Protein 8F3K (pdb70)

Radius of gyration: 16.06 Å; Cα contacts (8 Å, |Δi|>4): 154; chains: 1; bounding box: 35×44×31 Å

Organism: NCBI:txid1853278

Structure (mmCIF, N/CA/C/O backbone):
data_8F3K
#
_entry.id   8F3K
#
_cell.length_a   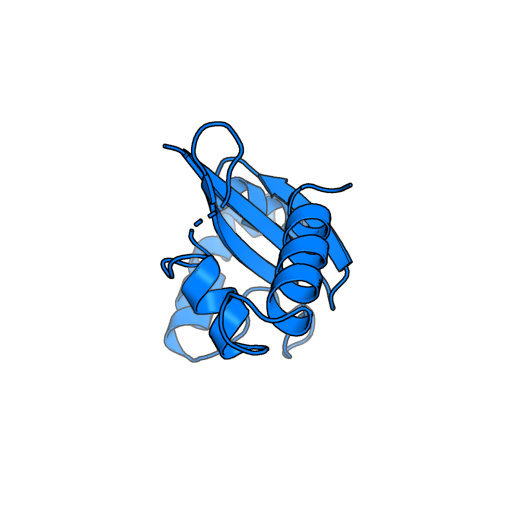42.622
_cell.length_b   46.105
_cell.length_c   69.974
_cell.angle_alpha   90.00
_cell.angle_beta   90.00
_cell.angle_gamma   90.00
#
_symmetry.space_group_name_H-M   'P 21 21 21'
#
loop_
_entity.id
_entity.type
_entity.pdbx_description
1 polymer ACRIIC5Nch
2 non-polymer 2-AMINO-2-HYDROXYMETHYL-PROPANE-1,3-DIOL
3 non-polymer 'AMMONIUM ION'
4 non-polymer GLYCEROL
5 water water
#
loop_
_atom_site.group_PDB
_atom_site.id
_atom_site.type_symbol
_atom_site.label_atom_id
_atom_site.label_alt_id
_atom_site.label_comp_id
_atom_site.label_asym_id
_atom_site.label_entity_id
_atom_site.label_seq_id
_atom_site.pdbx_PDB_ins_code
_atom_site.Cartn_x
_atom_site.Cartn_y
_atom_site.Cartn_z
_atom_site.occupancy
_atom_site.B_iso_or_equiv
_atom_site.auth_seq_id
_atom_site.auth_comp_id
_atom_site.auth_asym_id
_atom_site.auth_atom_id
_atom_site.pdbx_PDB_model_num
ATOM 1 N N . SER A 1 9 ? -11.748 25.237 -23.691 1.00 42.41 9 SER A N 1
ATOM 2 C CA . SER A 1 9 ? -11.643 24.831 -22.289 1.00 41.97 9 SER A CA 1
ATOM 3 C C . SER A 1 9 ? -12.109 23.396 -22.105 1.00 40.86 9 SER A C 1
ATOM 4 O O . SER A 1 9 ? -13.156 23.001 -22.622 1.00 44.93 9 SER A O 1
ATOM 7 N N . GLU A 1 10 ? -11.327 22.607 -21.373 1.00 38.37 10 GL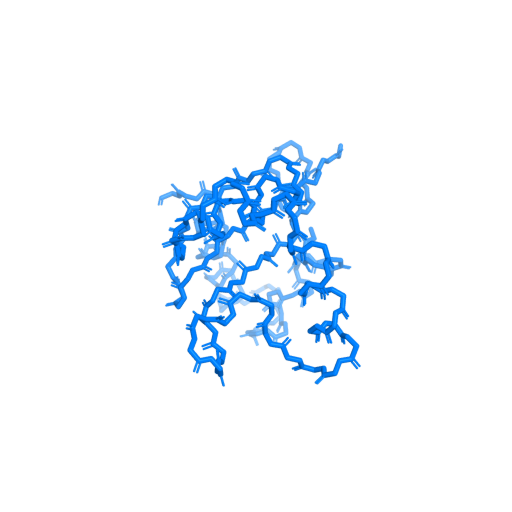U A N 1
ATOM 8 C CA . GLU A 1 10 ? -11.559 21.171 -21.311 1.00 36.79 10 GLU A CA 1
ATOM 9 C C . GLU A 1 10 ? -11.108 20.641 -19.961 1.00 35.93 10 GLU A C 1
ATOM 10 O O . GLU A 1 10 ? -10.102 21.095 -19.406 1.00 32.23 10 GLU A O 1
ATOM 16 N N . THR A 1 11 ? -11.866 19.679 -19.443 1.00 32.70 11 THR A N 1
ATOM 17 C CA . THR A 1 11 ? -11.598 19.075 -18.153 1.00 29.07 11 THR A CA 1
ATOM 18 C C . THR A 1 11 ? -10.990 17.695 -18.347 1.00 29.93 11 THR A C 1
ATOM 19 O O . THR A 1 11 ? -11.445 16.921 -19.193 1.00 31.68 11 THR A O 1
ATOM 23 N N . GLN A 1 12 ? -9.942 17.408 -17.576 1.00 27.05 12 GLN A N 1
ATOM 24 C CA . GLN A 1 12 ? -9.295 16.103 -17.540 1.00 26.43 12 GLN A CA 1
ATOM 25 C C . GLN A 1 12 ? -9.164 15.653 -16.092 1.00 22.93 12 GLN A C 1
ATOM 26 O O . GLN A 1 12 ? -9.135 16.467 -15.169 1.00 21.94 12 GLN A O 1
ATOM 32 N N . TYR A 1 13 ? -9.057 14.341 -15.909 1.00 22.75 13 TYR A N 1
ATOM 33 C CA . TYR A 1 13 ? -9.047 13.709 -14.594 1.00 20.47 13 TYR A CA 1
ATOM 34 C C . TYR A 1 13 ? -7.731 12.969 -14.424 1.00 19.72 13 TYR A C 1
ATOM 35 O O . TYR A 1 13 ? -7.446 11.995 -15.134 1.00 18.82 13 TYR A O 1
ATOM 44 N N . PHE A 1 14 ? -6.933 13.448 -13.487 1.00 18.63 14 PHE A N 1
ATOM 45 C CA . PHE A 1 14 ? -5.573 12.986 -13.271 1.00 20.13 14 PHE A CA 1
ATOM 46 C C . PHE A 1 14 ? -5.575 11.960 -12.148 1.00 19.02 14 PHE A C 1
ATOM 47 O O . PHE A 1 14 ? -6.013 12.257 -11.034 1.00 20.71 14 PHE A O 1
ATOM 55 N N . VAL A 1 15 ? -5.085 10.759 -12.432 1.00 18.77 15 VAL A N 1
ATOM 56 C CA . VAL A 1 15 ? -5.054 9.683 -11.451 1.00 17.47 15 VAL A CA 1
ATOM 57 C C . VAL A 1 15 ? -3.631 9.529 -10.947 1.00 20.33 15 VAL A C 1
ATOM 58 O O . VAL A 1 15 ? -2.694 9.354 -11.740 1.00 20.37 15 VAL A O 1
ATOM 62 N N . SER A 1 16 ? -3.472 9.539 -9.629 1.00 19.17 16 SER A N 1
ATOM 63 C CA . SER A 1 16 ? -2.187 9.322 -8.988 1.00 19.89 16 SER A CA 1
ATOM 64 C C . SER A 1 16 ? -2.352 8.281 -7.893 1.00 19.92 16 SER A C 1
ATOM 65 O O . SER A 1 16 ? -3.445 8.099 -7.362 1.00 18.93 16 SER A O 1
ATOM 68 N N . HIS A 1 17 ? -1.253 7.607 -7.542 1.00 22.89 17 HIS A N 1
ATOM 69 C CA . HIS A 1 17 ? -1.265 6.644 -6.443 1.00 23.79 17 HIS A CA 1
ATOM 70 C C . HIS A 1 17 ? -0.032 6.838 -5.582 1.00 25.30 17 HIS A C 1
ATOM 71 O O . HIS A 1 17 ? 1.093 6.621 -6.050 1.00 24.54 17 HIS A O 1
ATOM 78 N N . ASP A 1 18 ? -0.250 7.225 -4.322 1.00 26.23 18 ASP A N 1
ATOM 79 C CA . ASP A 1 18 ? 0.841 7.448 -3.368 1.00 28.52 18 ASP A CA 1
ATOM 80 C C . ASP A 1 18 ? 1.906 8.373 -3.954 1.00 27.10 18 ASP A C 1
ATOM 81 O O . ASP A 1 18 ? 3.107 8.149 -3.808 1.00 30.16 18 ASP A O 1
ATOM 86 N N . GLY A 1 19 ? 1.462 9.417 -4.644 1.00 26.69 19 GLY A N 1
ATOM 87 C CA . GLY A 1 19 ? 2.370 10.387 -5.213 1.00 30.09 19 GLY A CA 1
ATOM 88 C C . GLY A 1 19 ? 2.855 10.083 -6.617 1.00 29.25 19 GLY A C 1
ATOM 89 O O . GLY A 1 19 ? 3.457 10.961 -7.254 1.00 25.27 19 GLY A O 1
ATOM 90 N N . ASN A 1 20 ? 2.611 8.877 -7.121 1.00 25.32 20 ASN A N 1
ATOM 91 C CA . ASN A 1 20 ? 3.067 8.486 -8.442 1.00 25.47 20 ASN A CA 1
ATOM 92 C C . ASN A 1 20 ? 1.987 8.742 -9.483 1.00 24.63 20 ASN A C 1
ATOM 93 O O . ASN A 1 20 ? 0.809 8.439 -9.270 1.00 21.78 20 ASN A O 1
ATOM 98 N N . ARG A 1 21 ? 2.409 9.289 -10.616 1.00 24.22 21 ARG A N 1
ATOM 99 C CA . ARG A 1 21 ? 1.494 9.615 -11.703 1.00 24.28 21 ARG A CA 1
ATOM 100 C C . ARG A 1 21 ? 1.048 8.354 -12.446 1.00 21.96 21 ARG A C 1
ATOM 101 O O . ARG A 1 21 ? 1.856 7.475 -12.756 1.00 24.45 21 ARG A O 1
ATOM 109 N N . HIS A 1 22 ? -0.249 8.255 -12.734 1.00 19.49 22 HIS A N 1
ATOM 110 C CA . HIS A 1 22 ? -0.752 7.149 -13.542 1.00 23.35 22 HIS A CA 1
ATOM 111 C C . HIS A 1 22 ? -1.183 7.626 -14.926 1.00 22.86 22 HIS A C 1
ATOM 112 O O . HIS A 1 22 ? -0.533 7.270 -15.907 1.00 21.13 22 HIS A O 1
ATOM 119 N N . ASP A 1 23 ? -2.233 8.435 -15.051 1.00 22.57 23 ASP A N 1
ATOM 120 C CA . ASP A 1 23 ? -2.658 8.848 -16.387 1.00 20.21 23 ASP A CA 1
ATOM 121 C C . ASP A 1 23 ? -3.565 10.070 -16.301 1.00 20.85 23 ASP A C 1
ATOM 122 O O . ASP A 1 23 ? -4.058 10.437 -15.231 1.00 18.34 23 ASP A O 1
ATOM 127 N N . LEU A 1 24 ? -3.775 10.694 -17.459 1.00 20.88 24 LEU A N 1
ATOM 128 C CA . LEU A 1 24 ? -4.815 11.695 -17.654 1.00 22.27 24 LEU A CA 1
ATOM 129 C C . LEU A 1 24 ? -5.941 11.063 -18.450 1.00 21.93 24 LEU A C 1
ATOM 130 O O . LEU A 1 24 ? -5.701 10.476 -19.510 1.00 26.29 24 LEU A O 1
ATOM 135 N N . PHE A 1 25 ? -7.158 11.160 -17.932 1.00 21.84 25 PHE A N 1
ATOM 136 C CA . PHE A 1 25 ? -8.326 10.576 -18.570 1.00 21.57 25 PHE A CA 1
ATOM 137 C C . PHE A 1 25 ? -9.310 11.669 -18.935 1.00 25.40 25 PHE A C 1
ATOM 138 O O . PHE A 1 25 ? -9.352 12.731 -18.301 1.00 25.38 25 PHE A O 1
ATOM 146 N N . ASP A 1 26 ? -10.116 11.390 -19.956 1.00 24.10 26 ASP A N 1
ATOM 147 C CA . ASP A 1 26 ? -11.019 12.408 -20.456 1.00 26.73 26 ASP A CA 1
ATOM 148 C C . ASP A 1 26 ? -12.253 12.574 -19.583 1.00 27.95 26 ASP A C 1
ATOM 149 O O . ASP A 1 26 ? -12.845 13.659 -19.585 1.00 26.23 26 ASP A O 1
ATOM 154 N N . THR A 1 27 ? -12.650 11.543 -18.833 1.00 24.04 27 THR A N 1
ATOM 155 C CA . THR A 1 27 ? -13.854 11.613 -18.017 1.00 27.93 27 THR A CA 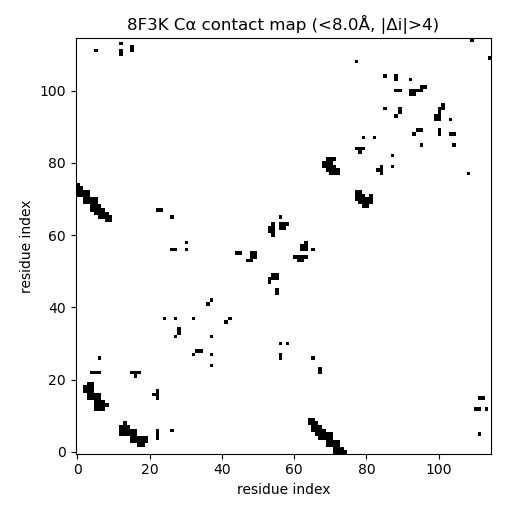1
ATOM 156 C C . THR A 1 27 ? -13.596 10.992 -16.650 1.00 26.62 27 THR A C 1
ATOM 157 O O . THR A 1 27 ? -12.684 10.182 -16.478 1.00 23.29 27 THR A O 1
ATOM 161 N N . LEU A 1 28 ? -14.449 11.348 -15.685 1.00 25.43 28 LEU A N 1
ATOM 162 C CA . LEU A 1 28 ? -14.331 10.780 -14.344 1.00 25.88 28 LEU A CA 1
ATOM 163 C C . LEU A 1 28 ? -14.552 9.272 -14.360 1.00 25.50 28 LEU A C 1
ATOM 164 O O . LEU A 1 28 ? -13.819 8.520 -13.701 1.00 20.66 28 LEU A O 1
ATOM 169 N N . GLU A 1 29 ? -15.549 8.805 -15.120 1.00 24.25 29 GLU A N 1
ATOM 170 C CA . GLU A 1 29 ? -15.853 7.378 -15.137 1.00 26.09 29 GLU A CA 1
ATOM 171 C C . GLU A 1 29 ? -14.657 6.580 -15.621 1.00 23.58 29 GLU A C 1
ATOM 172 O O . GLU A 1 29 ? -14.338 5.531 -15.052 1.00 23.72 29 GLU A O 1
ATOM 178 N N . GLN A 1 30 ? -13.949 7.088 -16.635 1.00 22.44 30 GLN A N 1
ATOM 179 C CA . GLN A 1 30 ? -12.742 6.418 -17.103 1.00 23.79 30 GLN A CA 1
ATOM 180 C C . GLN A 1 30 ? -11.680 6.344 -16.005 1.00 21.94 30 GLN A C 1
ATOM 181 O O . GLN A 1 30 ? -11.082 5.286 -15.770 1.00 20.48 30 GLN A O 1
ATOM 187 N N . ALA A 1 31 ? -11.452 7.452 -15.302 1.00 19.53 31 ALA A N 1
ATOM 188 C CA . ALA A 1 31 ? -10.475 7.448 -14.211 1.00 21.70 31 ALA A CA 1
ATOM 189 C C . ALA A 1 31 ? -10.879 6.474 -13.098 1.00 19.94 31 ALA A C 1
ATOM 190 O O . ALA A 1 31 ? -10.050 5.696 -12.607 1.00 16.70 31 ALA A O 1
ATOM 192 N N . GLU A 1 32 ? -12.148 6.527 -12.672 1.00 19.86 32 GLU A N 1
ATOM 193 C CA . GLU A 1 32 ? -12.660 5.582 -11.683 1.00 21.96 32 GLU A CA 1
ATOM 194 C C . GLU A 1 32 ? -12.516 4.136 -12.151 1.00 22.10 32 GLU A C 1
ATOM 195 O O . GLU A 1 32 ? -12.087 3.269 -11.383 1.00 20.86 32 GLU A O 1
ATOM 201 N N . HIS A 1 33 ? -12.869 3.858 -13.407 1.00 20.69 33 HIS A N 1
ATOM 202 C CA . HIS A 1 33 ? -12.776 2.497 -13.919 1.00 21.53 33 HIS A CA 1
ATOM 203 C C . HIS A 1 33 ? -11.344 1.984 -13.865 1.00 22.71 33 HIS A C 1
ATOM 204 O O . HIS A 1 33 ? -11.095 0.826 -13.495 1.00 22.08 33 HIS A O 1
ATOM 211 N N . TYR A 1 34 ? -10.389 2.842 -14.201 1.00 20.21 34 TYR A N 1
ATOM 212 C CA . TYR A 1 34 ? -8.988 2.443 -14.196 1.00 22.73 34 TYR A CA 1
ATOM 213 C C . TYR A 1 34 ? -8.531 2.052 -12.792 1.00 21.46 34 TYR A C 1
ATOM 214 O O . TYR A 1 34 ? -7.888 1.012 -12.608 1.00 21.29 34 TYR A O 1
ATOM 223 N N . ILE A 1 35 ? -8.866 2.869 -11.783 1.00 20.69 35 ILE A N 1
ATOM 224 C CA . ILE A 1 35 ? -8.491 2.545 -10.404 1.00 19.95 35 ILE A CA 1
ATOM 225 C C . ILE A 1 35 ? -9.124 1.225 -9.975 1.00 20.78 35 ILE A C 1
ATOM 226 O O . ILE A 1 35 ? -8.471 0.372 -9.368 1.00 21.26 35 ILE A O 1
ATOM 231 N N . LEU A 1 36 ? -10.414 1.048 -10.262 1.00 18.66 36 LEU A N 1
ATOM 232 C CA . LEU A 1 36 ? -11.094 -0.165 -9.825 1.00 23.33 36 LEU A CA 1
ATOM 233 C C . LEU A 1 36 ? -10.475 -1.400 -10.462 1.00 25.17 36 LEU A C 1
ATOM 234 O O . LEU A 1 36 ? -10.298 -2.430 -9.801 1.00 23.30 36 LEU A O 1
ATOM 239 N N . LYS A 1 37 ? -10.130 -1.316 -11.749 1.00 23.08 37 LYS A N 1
ATOM 240 C CA . LYS A 1 37 ? -9.478 -2.448 -12.394 1.00 26.18 37 LYS A CA 1
ATOM 241 C C . LYS A 1 37 ? -8.113 -2.701 -11.770 1.00 26.11 37 LYS A C 1
ATOM 242 O O . LYS A 1 37 ? -7.741 -3.858 -11.538 1.00 24.01 37 LYS A O 1
ATOM 248 N N . LYS A 1 38 ? -7.371 -1.622 -11.478 1.00 21.98 38 LYS A N 1
ATOM 249 C CA . LYS A 1 38 ? -6.084 -1.729 -10.797 1.00 22.38 38 LYS A CA 1
ATOM 250 C C . LYS A 1 38 ? -6.232 -2.420 -9.449 1.00 25.38 38 LYS A C 1
ATOM 251 O O . LYS A 1 38 ? -5.367 -3.207 -9.042 1.00 25.63 38 LYS A O 1
ATOM 257 N N . ASN A 1 39 ? -7.330 -2.157 -8.753 1.00 24.05 39 ASN A N 1
ATOM 258 C CA . ASN A 1 39 ? -7.577 -2.797 -7.472 1.00 26.19 39 ASN A CA 1
ATOM 259 C C . ASN A 1 39 ? -8.179 -4.190 -7.599 1.00 27.99 39 ASN A C 1
ATOM 260 O O . ASN A 1 39 ? -8.485 -4.817 -6.577 1.00 33.17 39 ASN A O 1
ATOM 265 N N . GLY A 1 40 ? -8.340 -4.706 -8.808 1.00 27.68 40 GLY A N 1
ATOM 266 C CA . GLY A 1 40 ? -8.769 -6.076 -8.975 1.00 29.32 40 GLY A CA 1
ATOM 267 C C . GLY A 1 40 ? -10.264 -6.293 -9.055 1.00 30.99 40 GLY A C 1
ATOM 268 O O . GLY A 1 40 ? -10.702 -7.447 -9.058 1.00 29.63 40 GLY A O 1
ATOM 269 N N . TRP A 1 41 ? -11.063 -5.232 -9.113 1.00 28.90 41 TRP A N 1
ATOM 270 C CA . TRP A 1 41 ? -12.486 -5.404 -9.368 1.00 33.34 41 TRP A CA 1
ATOM 271 C C . TRP A 1 41 ? -12.700 -6.153 -10.680 1.00 35.41 41 TRP A C 1
ATOM 272 O O . TRP A 1 41 ? -12.030 -5.890 -11.683 1.00 28.83 41 TRP A O 1
ATOM 283 N N . THR A 1 42 ? -13.644 -7.088 -10.674 1.00 36.56 42 THR A N 1
ATOM 284 C CA . THR A 1 42 ? -14.107 -7.637 -11.939 1.00 39.24 42 THR A CA 1
ATOM 285 C C . THR A 1 42 ? -15.005 -6.626 -12.646 1.00 39.28 42 THR A C 1
ATOM 286 O O . THR A 1 42 ? -15.553 -5.707 -12.031 1.00 34.71 42 THR A O 1
ATOM 290 N N . ASP A 1 43 ? -15.158 -6.806 -13.961 1.00 40.86 43 ASP A N 1
ATOM 291 C CA . ASP A 1 43 ? -16.086 -5.951 -14.696 1.00 42.33 43 ASP A CA 1
ATOM 292 C C . ASP A 1 43 ? -17.513 -6.145 -14.182 1.00 42.82 43 ASP A C 1
ATOM 293 O O . ASP A 1 43 ? -18.286 -5.182 -14.079 1.00 41.67 43 ASP A O 1
ATOM 298 N N . GLY A 1 44 ? -17.863 -7.377 -13.811 1.00 40.20 44 GLY A N 1
ATOM 299 C CA . GLY A 1 44 ? -19.152 -7.607 -13.181 1.00 42.01 44 GLY A CA 1
ATOM 300 C C . GLY A 1 44 ? -19.323 -6.822 -11.889 1.00 45.12 44 GLY A C 1
ATOM 301 O O . GLY A 1 44 ? -20.330 -6.137 -11.697 1.00 44.52 44 GLY A O 1
ATOM 302 N N . GLU A 1 45 ? -18.334 -6.914 -10.986 1.00 43.73 45 GLU A N 1
ATOM 303 C CA . GLU A 1 45 ? -18.415 -6.210 -9.704 1.00 43.23 45 GLU A CA 1
ATOM 304 C C . GLU A 1 45 ? -18.625 -4.721 -9.902 1.00 39.52 45 GLU A C 1
ATOM 305 O O . GLU A 1 45 ? -19.418 -4.098 -9.190 1.00 39.95 45 GLU A O 1
ATOM 311 N N . ILE A 1 46 ? -17.899 -4.130 -10.851 1.00 40.67 46 ILE A N 1
ATOM 312 C CA . ILE A 1 46 ? -18.020 -2.696 -11.089 1.00 37.54 46 ILE A CA 1
ATOM 313 C C . ILE A 1 46 ? -19.457 -2.339 -11.441 1.00 41.34 46 ILE A C 1
ATOM 314 O O . ILE A 1 46 ? -20.074 -1.468 -10.816 1.00 41.28 46 ILE A O 1
ATOM 319 N N . ALA A 1 47 ? -20.020 -3.022 -12.436 1.00 41.84 47 ALA A N 1
ATOM 320 C CA . ALA A 1 47 ? -21.342 -2.638 -12.912 1.00 42.53 47 ALA A CA 1
ATOM 321 C C . ALA A 1 47 ? -22.413 -2.868 -11.852 1.00 43.22 47 ALA A C 1
ATOM 322 O O . ALA A 1 47 ? -23.394 -2.122 -11.805 1.00 45.32 47 ALA A O 1
ATOM 324 N N . GLU A 1 48 ? -22.239 -3.871 -10.987 1.00 44.96 48 GLU A N 1
ATOM 325 C CA . GLU A 1 48 ? -23.256 -4.206 -9.995 1.00 49.18 48 GLU A CA 1
ATOM 326 C C . GLU A 1 48 ? -23.086 -3.478 -8.667 1.00 50.04 48 GLU A C 1
ATOM 327 O O . GLU A 1 48 ? -24.066 -3.328 -7.930 1.00 55.17 48 GLU A O 1
ATOM 333 N N . LYS A 1 49 ? -21.885 -3.028 -8.331 1.00 42.44 49 LYS A N 1
ATOM 334 C CA . LYS A 1 49 ? -21.612 -2.583 -6.976 1.00 40.32 49 LYS A CA 1
ATOM 335 C C . LYS A 1 49 ? -20.948 -1.216 -6.876 1.00 35.48 49 LYS A C 1
ATOM 336 O O . LYS A 1 49 ? -20.990 -0.623 -5.794 1.00 34.05 49 LYS A O 1
ATOM 342 N N . TRP A 1 50 ? -20.355 -0.685 -7.949 1.00 33.09 50 TRP A N 1
ATOM 343 C CA . TRP A 1 50 ? -19.515 0.506 -7.801 1.00 33.54 50 TRP A CA 1
ATOM 344 C C . TRP A 1 50 ? -20.344 1.732 -7.433 1.00 31.54 50 TRP A C 1
ATOM 345 O O . TRP A 1 50 ? -19.964 2.505 -6.545 1.00 30.52 50 TRP A O 1
ATOM 356 N N . ALA A 1 51 ? -21.467 1.940 -8.119 1.00 28.85 51 ALA A N 1
ATOM 357 C CA . ALA A 1 51 ? -22.279 3.111 -7.826 1.00 32.37 51 ALA A CA 1
ATOM 358 C C . ALA A 1 51 ? -22.686 3.134 -6.355 1.00 32.20 51 ALA A C 1
ATOM 359 O O . ALA A 1 51 ? -22.635 4.184 -5.709 1.00 29.98 51 ALA A O 1
ATOM 361 N N . PHE A 1 52 ? -23.065 1.972 -5.809 1.00 30.47 52 PHE A N 1
ATOM 362 C CA . PHE A 1 52 ? -23.457 1.881 -4.406 1.00 29.73 52 PHE A CA 1
ATOM 363 C C . 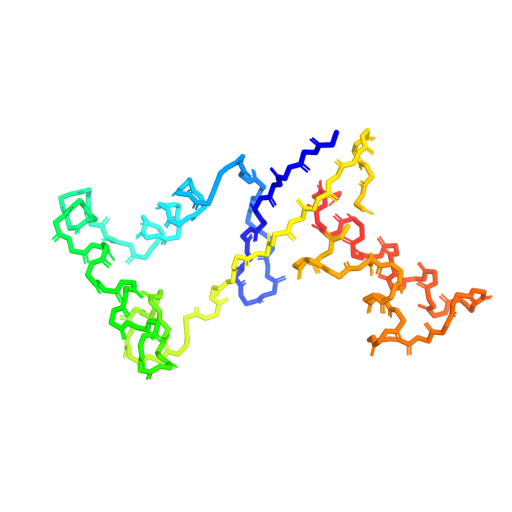PHE A 1 52 ? -22.271 2.160 -3.488 1.00 31.33 52 PHE A C 1
ATOM 364 O O . PHE A 1 52 ? -22.359 2.997 -2.583 1.00 33.42 52 PHE A O 1
ATOM 372 N N . VAL A 1 53 ? -21.140 1.488 -3.728 1.00 30.25 53 VAL A N 1
ATOM 373 C CA . VAL A 1 53 ? -19.956 1.692 -2.896 1.00 30.38 53 VAL A CA 1
ATOM 374 C C . VAL A 1 53 ? -19.510 3.153 -2.920 1.00 31.36 53 VAL A C 1
ATOM 375 O O . VAL A 1 53 ? -19.131 3.719 -1.884 1.00 30.18 53 VAL A O 1
ATOM 379 N N . LYS A 1 54 ? -19.544 3.790 -4.094 1.00 28.55 54 LYS A N 1
ATOM 380 C CA . LYS A 1 54 ? -19.099 5.180 -4.178 1.00 29.58 54 LYS A CA 1
ATOM 381 C C . LYS A 1 54 ? -20.004 6.107 -3.371 1.00 30.41 54 LYS A C 1
ATOM 382 O O . LYS A 1 54 ? -19.522 7.002 -2.672 1.00 31.16 54 LYS A O 1
ATOM 388 N N . LYS A 1 55 ? -21.318 5.915 -3.458 1.00 28.61 55 LYS A N 1
ATOM 389 C CA . LYS A 1 55 ? -22.231 6.791 -2.735 1.00 31.49 55 LYS A CA 1
ATOM 390 C C . LYS A 1 55 ? -22.167 6.540 -1.228 1.00 34.86 55 LYS A C 1
ATOM 391 O O . LYS A 1 55 ? -22.217 7.488 -0.435 1.00 35.93 55 LYS A O 1
ATOM 397 N N . GLU A 1 56 ? -22.079 5.276 -0.804 1.00 34.73 56 GLU A N 1
ATOM 398 C CA . GLU A 1 56 ? -21.991 5.011 0.627 1.00 32.27 56 GLU A CA 1
ATOM 399 C C . GLU A 1 56 ? -20.685 5.548 1.192 1.00 34.55 56 GLU A C 1
ATOM 400 O O . GLU A 1 56 ? -20.669 6.136 2.278 1.00 35.04 56 GLU A O 1
ATOM 406 N N . ALA A 1 57 ? -19.584 5.379 0.457 1.00 33.01 57 ALA A N 1
ATOM 407 C CA . ALA A 1 57 ? -18.318 5.966 0.883 1.00 35.55 57 ALA A CA 1
ATOM 408 C C . ALA A 1 57 ? -18.411 7.490 0.957 1.00 38.83 57 ALA A C 1
ATOM 409 O O . ALA A 1 57 ? -17.890 8.111 1.890 1.00 36.35 57 ALA A O 1
ATOM 411 N N . ARG A 1 58 ? -19.040 8.112 -0.039 1.00 43.31 58 ARG A N 1
ATOM 412 C CA . ARG A 1 58 ? -19.277 9.550 0.005 1.00 41.75 58 ARG A CA 1
ATOM 413 C C . ARG A 1 58 ? -20.008 9.931 1.280 1.00 43.80 58 ARG A C 1
ATOM 414 O O . ARG A 1 58 ? -19.589 10.826 2.023 1.00 48.41 58 ARG A O 1
ATOM 422 N N . LYS A 1 59 ? -21.087 9.219 1.565 1.00 40.02 59 LYS A N 1
ATOM 423 C CA . LYS A 1 59 ? -21.993 9.601 2.625 1.00 36.94 59 LYS A CA 1
ATOM 424 C C . LYS A 1 59 ? -21.331 9.533 4.002 1.00 36.98 59 LYS A C 1
ATOM 425 O O . LYS A 1 59 ? -21.698 10.302 4.898 1.00 37.67 59 LYS A O 1
ATOM 431 N N . TYR A 1 60 ? -20.328 8.653 4.188 1.00 36.05 60 TYR A N 1
ATOM 432 C CA . TYR A 1 60 ? -19.814 8.385 5.536 1.00 37.02 60 TYR A CA 1
ATOM 433 C C . TYR A 1 60 ? -18.306 8.607 5.666 1.00 34.65 60 TYR A C 1
ATOM 434 O O . TYR A 1 60 ? -17.658 7.961 6.496 1.00 35.24 60 TYR A O 1
ATOM 443 N N . GLY A 1 61 ? -17.728 9.486 4.849 1.00 34.35 61 GLY A N 1
ATOM 444 C CA . GLY A 1 61 ? -16.321 9.831 4.956 1.00 36.42 61 GLY A CA 1
ATOM 445 C C . GLY A 1 61 ? -15.313 8.775 4.531 1.00 36.50 61 GLY A C 1
ATOM 446 O O . GLY A 1 61 ? -14.115 8.957 4.773 1.00 35.73 61 GLY A O 1
ATOM 447 N N . GLY A 1 62 ? -15.741 7.673 3.902 1.00 36.09 62 GLY A N 1
ATOM 448 C CA . GLY A 1 62 ? -14.820 6.602 3.578 1.00 31.40 62 GLY A CA 1
ATOM 449 C C . GLY A 1 62 ? -14.133 6.773 2.230 1.00 35.66 62 GLY A C 1
ATOM 450 O O . GLY A 1 62 ? -14.448 7.654 1.425 1.00 34.97 62 GLY A O 1
ATOM 451 N N . ASP A 1 63 ? -13.158 5.895 1.985 1.00 35.02 63 ASP A N 1
ATOM 452 C CA . ASP A 1 63 ? -12.424 5.904 0.728 1.00 35.50 63 ASP A CA 1
ATOM 453 C C . ASP A 1 63 ? -13.059 4.887 -0.209 1.00 33.82 63 ASP A C 1
ATOM 454 O O . ASP A 1 63 ? -12.883 3.674 -0.001 1.00 32.53 63 ASP A O 1
ATOM 459 N N . PRO A 1 64 ? -13.774 5.316 -1.251 1.00 31.35 64 PRO A N 1
ATOM 460 C CA . PRO A 1 64 ? -14.405 4.345 -2.158 1.00 29.50 64 PRO A CA 1
ATOM 461 C C . PRO A 1 64 ? -13.411 3.421 -2.830 1.00 32.07 64 PRO A C 1
ATOM 462 O O . PRO A 1 64 ? -13.799 2.326 -3.254 1.00 32.05 64 PRO A O 1
ATOM 466 N N . PHE A 1 65 ? -12.145 3.821 -2.936 1.00 29.37 65 PHE A N 1
ATOM 467 C CA . PHE A 1 65 ? -11.120 3.003 -3.563 1.00 32.55 65 PHE A CA 1
ATOM 468 C C . PHE A 1 65 ? -10.382 2.119 -2.577 1.00 37.13 65 PHE A C 1
ATOM 469 O O . PHE A 1 65 ? -9.441 1.426 -2.975 1.00 37.84 65 PHE A O 1
ATOM 477 N N . SER A 1 66 ? -10.773 2.148 -1.305 1.00 38.33 66 SER A N 1
ATOM 478 C CA . SER A 1 66 ? -10.145 1.316 -0.288 1.00 42.91 66 SER A CA 1
ATOM 479 C C . SER A 1 66 ? -10.211 -0.149 -0.666 1.00 47.87 66 SER A C 1
ATOM 480 O O . SER A 1 66 ? -11.297 -0.701 -0.860 1.00 45.17 66 SER A O 1
ATOM 483 N N . SER A 1 67 ? -9.048 -0.781 -0.735 1.00 53.72 67 SER A N 1
ATOM 484 C CA . SER A 1 67 ? -8.976 -2.205 -0.997 1.00 54.51 67 SER A CA 1
ATOM 485 C C . SER A 1 67 ? -8.923 -3.027 0.294 1.00 57.92 67 SER A C 1
ATOM 486 O O . SER A 1 67 ? -9.122 -4.248 0.245 1.00 57.89 67 SER A O 1
ATOM 489 N N . ASN A 1 68 ? -8.707 -2.387 1.459 1.00 54.02 68 ASN A N 1
ATOM 490 C CA . ASN A 1 68 ? -8.644 -3.146 2.704 1.00 55.43 68 ASN A CA 1
ATOM 491 C C . ASN A 1 68 ? -9.332 -2.465 3.894 1.00 55.04 68 ASN A C 1
ATOM 492 O O . ASN A 1 68 ? -9.108 -2.881 5.042 1.00 49.81 68 ASN A O 1
ATOM 497 N N . GLY A 1 69 ? -10.174 -1.454 3.666 1.00 57.09 69 GLY A N 1
ATOM 498 C CA . GLY A 1 69 ? -10.824 -0.762 4.767 1.00 51.42 69 GLY A CA 1
ATOM 499 C C . GLY A 1 69 ? -10.046 0.410 5.319 1.00 54.65 69 GLY A C 1
ATOM 500 O O . GLY A 1 69 ? -10.177 0.729 6.510 1.00 54.75 69 GLY A O 1
ATOM 501 N N . ARG A 1 70 ? -9.247 1.069 4.481 1.00 58.30 70 ARG A N 1
ATOM 502 C CA . ARG A 1 70 ? -8.363 2.160 4.868 1.00 63.14 70 ARG A CA 1
ATOM 503 C C . ARG A 1 70 ? -8.035 2.937 3.594 1.00 59.21 70 ARG A C 1
ATOM 504 O O . ARG A 1 70 ? -8.240 2.435 2.485 1.00 57.68 70 ARG A O 1
ATOM 512 N N . HIS A 1 71 ? -7.554 4.176 3.750 1.00 60.36 71 HIS A N 1
ATOM 513 C CA . HIS A 1 71 ? -7.283 5.006 2.577 1.00 57.53 71 HIS A CA 1
ATOM 514 C C . HIS A 1 71 ? -6.345 4.303 1.598 1.00 54.75 71 HIS A C 1
ATOM 515 O O . HIS A 1 71 ? -5.266 3.832 1.967 1.00 56.87 71 HIS A O 1
ATOM 522 N N . SER A 1 72 ? -6.768 4.261 0.334 1.00 46.50 72 SER A N 1
ATOM 523 C CA . SER A 1 72 ? -6.123 3.516 -0.741 1.00 43.31 72 SER A CA 1
ATOM 524 C C . SER A 1 72 ? -4.901 4.201 -1.333 1.00 36.38 72 SER A C 1
ATOM 525 O O . SER A 1 72 ? -4.233 3.588 -2.174 1.00 34.08 72 SER A O 1
ATOM 528 N N . LEU A 1 73 ? -4.621 5.452 -0.969 1.00 37.80 73 LEU A N 1
ATOM 529 C CA . LEU A 1 73 ? -3.564 6.270 -1.556 1.00 34.70 73 LEU A CA 1
ATOM 530 C C . LEU A 1 73 ? -3.861 6.619 -3.009 1.00 29.15 73 LEU A C 1
ATOM 531 O O . LEU A 1 73 ? -3.016 7.248 -3.669 1.00 26.22 73 LEU A O 1
ATOM 536 N N . TRP A 1 74 ? -5.030 6.245 -3.530 1.00 27.91 74 TRP A N 1
ATOM 537 C CA . TRP A 1 74 ? -5.467 6.692 -4.854 1.00 27.50 74 TRP A CA 1
ATOM 538 C C . TRP A 1 74 ? -6.133 8.059 -4.774 1.00 25.39 74 TRP A C 1
ATOM 539 O O . TRP A 1 74 ? -6.912 8.331 -3.858 1.00 24.76 74 TRP A O 1
ATOM 550 N N . PHE A 1 75 ? -5.843 8.919 -5.744 1.00 23.04 75 PHE A N 1
ATOM 551 C CA . PHE A 1 75 ? -6.584 10.169 -5.853 1.00 26.01 75 PHE A CA 1
ATOM 552 C C . PHE A 1 75 ? -6.920 10.434 -7.308 1.00 21.15 75 PHE A C 1
ATOM 553 O O . PHE A 1 75 ? -6.170 10.069 -8.206 1.00 20.01 75 PHE A O 1
ATOM 561 N N . ILE A 1 76 ? -8.068 11.064 -7.529 1.00 21.30 76 ILE A N 1
ATOM 562 C CA . ILE A 1 76 ? -8.418 11.635 -8.822 1.00 20.89 76 ILE A CA 1
ATOM 563 C C . ILE A 1 76 ? -8.432 13.150 -8.657 1.00 23.73 76 ILE A C 1
ATOM 564 O O . ILE A 1 76 ? -9.176 13.681 -7.823 1.00 22.54 76 ILE A O 1
ATOM 569 N N . THR A 1 77 ? -7.610 13.844 -9.439 1.00 23.30 77 THR A N 1
ATOM 570 C CA . THR A 1 77 ? -7.588 15.299 -9.465 1.00 22.15 77 THR A CA 1
ATOM 571 C C . THR A 1 77 ? -8.219 15.809 -10.754 1.00 20.39 77 THR A C 1
ATOM 572 O O . THR A 1 77 ? -7.947 15.289 -11.832 1.00 22.93 77 THR A O 1
ATOM 576 N N . GLU A 1 78 ? -9.055 16.825 -10.644 1.00 19.81 78 GLU A N 1
ATOM 577 C CA . GLU A 1 78 ? -9.731 17.400 -11.794 1.00 21.10 78 GLU A CA 1
ATOM 578 C C . GLU A 1 78 ? -8.957 18.633 -12.251 1.00 23.08 78 GLU A C 1
ATOM 579 O O . GLU A 1 78 ? -8.828 19.608 -11.497 1.00 23.06 78 GLU A O 1
ATOM 585 N N . LEU A 1 79 ? -8.425 18.575 -13.470 1.00 21.54 79 LEU A N 1
ATOM 586 C CA . LEU A 1 79 ? -7.670 19.661 -14.081 1.00 22.09 79 LEU A CA 1
ATOM 587 C C . LEU A 1 79 ? -8.509 20.282 -15.186 1.00 25.14 79 LEU A C 1
ATOM 588 O O . LEU A 1 79 ? -9.053 19.561 -16.025 1.00 27.60 79 LEU A O 1
ATOM 593 N N . LYS A 1 80 ? -8.625 21.607 -15.185 1.00 24.81 80 LYS A N 1
ATOM 594 C CA . LYS A 1 80 ? -9.177 22.334 -16.325 1.00 26.60 80 LYS A CA 1
ATOM 595 C C . LYS A 1 80 ? -8.027 22.908 -17.137 1.00 26.22 80 LYS A C 1
ATOM 596 O O . LYS A 1 80 ? -7.112 23.520 -16.577 1.00 26.64 80 LYS A O 1
ATOM 602 N N . LEU A 1 81 ? -8.078 22.732 -18.452 1.00 26.66 81 LEU A N 1
ATOM 603 C CA . LEU A 1 81 ? -7.011 23.201 -19.325 1.00 30.18 81 LEU A CA 1
ATOM 604 C C . LEU A 1 81 ? -7.569 24.027 -20.478 1.00 29.06 81 LEU A C 1
ATOM 605 O O . LEU A 1 81 ? -8.723 23.859 -20.885 1.00 30.97 81 LEU A O 1
ATOM 610 N N . SER A 1 82 ? -6.748 24.959 -20.968 1.00 29.94 82 SER A N 1
ATOM 611 C CA . SER A 1 82 ? -6.981 25.646 -22.236 1.00 30.04 82 SER A CA 1
ATOM 612 C C . SER A 1 82 ? -5.692 25.617 -23.034 1.00 26.03 82 SER A C 1
ATOM 613 O O . SER A 1 82 ? -4.659 26.097 -22.553 1.00 25.53 82 SER A O 1
ATOM 616 N N . ASP A 1 83 ? -5.754 25.080 -24.253 1.00 26.99 83 ASP A N 1
ATOM 617 C CA . ASP A 1 83 ? -4.570 24.983 -25.109 1.00 28.51 83 ASP A CA 1
ATOM 618 C C . ASP A 1 83 ? -3.443 24.254 -24.390 1.00 25.97 83 ASP A C 1
ATOM 619 O O . ASP A 1 83 ? -2.270 24.605 -24.516 1.00 29.00 83 ASP A O 1
ATOM 624 N N . GLY A 1 84 ? -3.804 23.238 -23.606 1.00 25.09 84 GLY A N 1
ATOM 625 C CA . GLY A 1 84 ? -2.823 22.491 -22.839 1.00 26.79 84 GLY A CA 1
ATOM 626 C C . GLY A 1 84 ? -2.245 23.207 -21.637 1.00 28.77 84 GLY A C 1
ATOM 627 O O . GLY A 1 84 ? -1.272 22.716 -21.060 1.00 29.10 84 GLY A O 1
ATOM 628 N N . VAL A 1 85 ? -2.806 24.350 -21.237 1.00 27.23 85 VAL A N 1
ATOM 629 C CA . VAL A 1 85 ? -2.367 25.080 -20.051 1.00 25.44 85 VAL A CA 1
ATOM 630 C C . VAL A 1 85 ? -3.297 24.732 -18.900 1.00 26.92 85 VAL A C 1
ATOM 631 O O . VAL A 1 85 ? -4.521 24.863 -19.020 1.00 24.40 85 VAL A O 1
ATOM 635 N N . ILE A 1 86 ? -2.717 24.318 -17.776 1.00 24.08 86 ILE A N 1
ATOM 636 C CA . ILE A 1 86 ? -3.500 24.054 -16.575 1.00 25.60 86 ILE A CA 1
ATOM 637 C C . ILE A 1 86 ? -4.006 25.375 -16.001 1.00 23.03 86 ILE A C 1
ATOM 638 O O . ILE A 1 86 ? -3.223 26.265 -15.649 1.00 23.70 86 ILE A O 1
ATOM 651 N N . GLU A 1 88 ? -6.892 25.300 -13.668 1.00 24.08 88 GLU A N 1
ATOM 652 C CA . GLU A 1 88 ? -7.501 25.025 -12.373 1.00 25.50 88 GLU A CA 1
ATOM 653 C C . GLU A 1 88 ? -7.149 23.622 -11.905 1.00 24.43 88 GLU A C 1
ATOM 654 O O . GLU A 1 88 ? -7.077 22.678 -12.703 1.00 21.87 88 GLU A O 1
ATOM 660 N N . VAL A 1 89 ? -6.940 23.503 -10.600 1.00 23.45 89 VAL A N 1
ATOM 661 C CA . VAL A 1 89 ? -6.737 22.223 -9.935 1.00 26.19 89 VAL A CA 1
ATOM 662 C C . VAL A 1 89 ? -7.893 22.066 -8.967 1.00 23.16 89 VAL A C 1
ATOM 663 O O . VAL A 1 89 ? -8.016 22.840 -8.007 1.00 24.31 89 VAL A O 1
ATOM 667 N N . ASP A 1 90 ? -8.774 21.114 -9.256 1.00 22.01 90 ASP A N 1
ATOM 668 C CA . ASP A 1 90 ? -9.956 20.842 -8.441 1.00 23.89 90 ASP A CA 1
ATOM 669 C C . ASP A 1 90 ? -10.759 22.115 -8.173 1.00 24.75 90 ASP A C 1
ATOM 670 O O . ASP A 1 90 ? -11.170 22.392 -7.045 1.00 23.81 90 ASP A O 1
ATOM 675 N N . GLY A 1 91 ? -10.974 22.901 -9.225 1.00 24.06 91 GLY A N 1
ATOM 676 C CA . GLY A 1 91 ? -11.781 24.098 -9.137 1.00 24.56 91 GLY A CA 1
ATOM 677 C C . GLY A 1 91 ? -11.074 25.313 -8.577 1.00 27.06 91 GLY A C 1
ATOM 678 O O . GLY A 1 91 ? -11.719 26.347 -8.384 1.00 26.17 91 GLY A O 1
ATOM 679 N N . GLN A 1 92 ? -9.777 25.227 -8.312 1.00 25.59 92 GLN A N 1
ATOM 680 C CA . GLN A 1 92 ? -9.012 26.333 -7.768 1.00 25.81 92 GLN A CA 1
ATOM 681 C C . GLN A 1 92 ? -8.026 26.816 -8.826 1.00 25.10 92 GLN A C 1
ATOM 682 O O . GLN A 1 92 ? -7.371 26.000 -9.478 1.00 25.09 92 GLN A O 1
ATOM 688 N N . LEU A 1 93 ? -7.937 28.133 -9.008 1.00 27.62 93 LEU A N 1
ATOM 689 C CA . LEU A 1 93 ? -7.015 28.673 -9.999 1.00 28.32 93 LEU A CA 1
ATOM 690 C C . LEU A 1 93 ? -5.600 28.195 -9.685 1.00 26.39 93 LEU A C 1
ATOM 691 O O . LEU A 1 93 ? -5.161 28.233 -8.529 1.00 24.25 93 LEU A O 1
ATOM 696 N N . PHE A 1 94 ? -4.914 27.696 -10.719 1.00 23.45 94 PHE A N 1
ATOM 697 C CA . PHE A 1 94 ? -3.645 26.986 -10.536 1.00 26.49 94 PHE A CA 1
ATOM 698 C C . PHE A 1 94 ? -2.641 27.808 -9.723 1.00 27.18 94 PHE A C 1
ATOM 699 O O . PHE A 1 94 ? -2.012 27.292 -8.790 1.00 23.13 94 PHE A O 1
ATOM 707 N N . ASP A 1 95 ? -2.472 29.091 -10.071 1.00 25.00 95 ASP A N 1
ATOM 708 C CA . ASP A 1 95 ? -1.474 29.925 -9.397 1.00 27.53 95 ASP A CA 1
ATOM 709 C C . ASP A 1 95 ? -1.822 30.128 -7.921 1.00 28.00 95 ASP A C 1
ATOM 710 O O . ASP A 1 95 ? -0.934 30.124 -7.055 1.00 24.51 95 ASP A O 1
ATOM 715 N N . ASP A 1 96 ? -3.114 30.316 -7.625 1.00 26.45 96 ASP A N 1
ATOM 716 C CA . ASP A 1 96 ? -3.597 30.268 -6.247 1.00 27.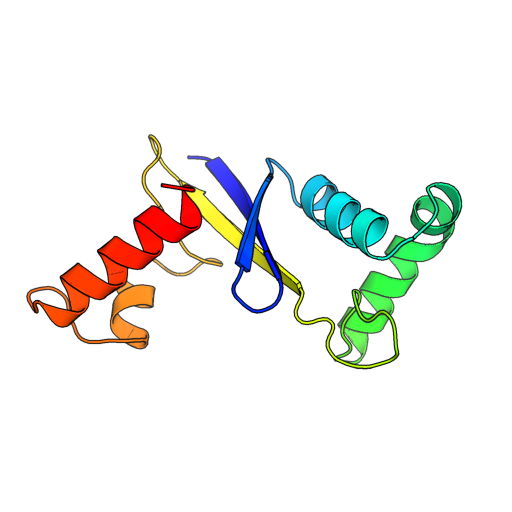21 96 ASP A CA 1
ATOM 717 C C . ASP A 1 96 ? -3.212 28.960 -5.559 1.00 26.97 96 ASP A C 1
ATOM 718 O O . ASP A 1 96 ? -2.821 28.963 -4.388 1.00 27.41 96 ASP A O 1
ATOM 723 N N . TYR A 1 97 ? -3.346 27.826 -6.258 1.00 25.45 97 TYR A N 1
ATOM 724 C CA . TYR A 1 97 ? -2.982 26.542 -5.651 1.00 28.46 97 TYR A CA 1
ATOM 725 C C . TYR A 1 97 ? -1.489 26.490 -5.350 1.00 26.48 97 TYR A C 1
ATOM 726 O O . TYR A 1 97 ? -1.081 26.135 -4.237 1.00 27.21 97 TYR A O 1
ATOM 735 N N . VAL A 1 98 ? -0.657 26.860 -6.329 1.00 24.95 98 VAL A N 1
ATOM 736 C CA . VAL A 1 98 ? 0.791 26.824 -6.136 1.00 24.34 98 VAL A CA 1
ATOM 737 C C . VAL A 1 98 ? 1.187 27.704 -4.962 1.00 28.44 98 VAL A C 1
ATOM 738 O O . VAL A 1 98 ? 2.019 27.313 -4.131 1.00 25.92 98 VAL A O 1
ATOM 742 N N . GLU A 1 99 ? 0.587 28.901 -4.866 1.00 26.82 99 GLU A N 1
ATOM 743 C CA . GLU A 1 99 ? 0.904 29.813 -3.770 1.00 29.46 99 GLU A CA 1
ATOM 744 C C . GLU A 1 99 ? 0.597 29.188 -2.417 1.00 29.13 99 GLU A C 1
ATOM 745 O O . GLU A 1 99 ? 1.358 29.363 -1.460 1.00 30.86 99 GLU A O 1
ATOM 751 N N . SER A 1 100 ? -0.511 28.456 -2.314 1.00 28.02 100 SER A N 1
ATOM 752 C CA . SER A 1 100 ? -0.913 27.949 -1.010 1.00 28.85 100 SER A CA 1
ATOM 753 C C . SER A 1 100 ? 0.007 26.840 -0.509 1.00 32.18 100 SER A C 1
ATOM 754 O O . SER A 1 100 ? 0.071 26.607 0.704 1.00 38.85 100 SER A O 1
ATOM 757 N N . ILE A 1 101 ? 0.735 26.160 -1.399 1.00 28.15 101 ILE A N 1
ATOM 758 C CA . ILE A 1 101 ? 1.680 25.135 -0.977 1.00 31.50 101 ILE A CA 1
ATOM 759 C C . ILE A 1 101 ? 3.125 25.610 -1.049 1.00 32.76 101 ILE A C 1
ATOM 760 O O . ILE A 1 101 ? 4.042 24.817 -0.796 1.00 34.90 101 ILE A O 1
ATOM 765 N N . SER A 1 102 ? 3.360 26.873 -1.402 1.00 28.28 102 SER A N 1
ATOM 766 C CA . SER A 1 102 ? 4.716 27.399 -1.449 1.00 32.29 102 SER A CA 1
ATOM 767 C C . SER A 1 102 ? 4.725 28.874 -1.046 1.00 34.96 102 SER A C 1
ATOM 768 O O . SER A 1 102 ? 4.446 29.207 0.113 1.00 36.35 102 SER A O 1
ATOM 771 N N . ALA A 1 103 ? 5.046 29.760 -1.987 1.00 33.81 103 ALA A N 1
ATOM 772 C CA . ALA A 1 103 ? 5.132 31.198 -1.750 1.00 33.17 103 ALA A CA 1
ATOM 773 C C . ALA A 1 103 ? 4.404 31.893 -2.895 1.00 36.78 103 ALA A C 1
ATOM 774 O O . ALA A 1 103 ? 3.798 31.237 -3.749 1.00 35.39 103 ALA A O 1
ATOM 776 N N . GLU A 1 104 ? 4.477 33.221 -2.933 1.00 34.12 104 GLU A N 1
ATOM 777 C CA . GLU A 1 104 ? 3.720 33.992 -3.913 1.00 36.37 104 GLU A CA 1
ATOM 778 C C . GLU A 1 104 ? 4.497 34.110 -5.223 1.00 37.95 104 GLU A C 1
ATOM 779 O O . GLU A 1 104 ? 5.720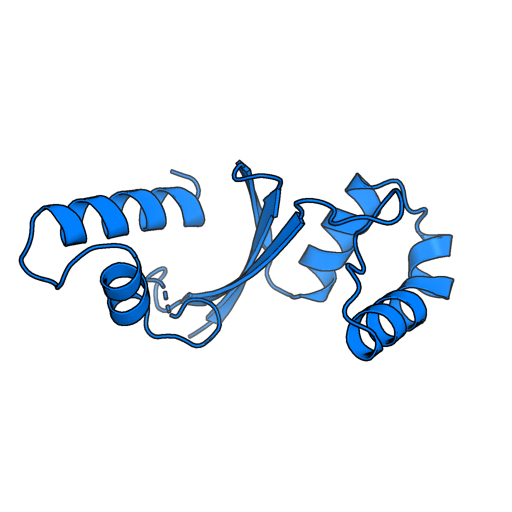 33.930 -5.274 1.00 35.45 104 GLU A O 1
ATOM 785 N N . ARG A 1 105 ? 3.762 34.421 -6.294 1.00 37.33 105 ARG A N 1
ATOM 786 C CA . ARG A 1 105 ? 4.393 34.577 -7.596 1.00 36.21 105 ARG A CA 1
ATOM 787 C C . ARG A 1 105 ? 5.463 35.658 -7.542 1.00 37.63 105 ARG A C 1
ATOM 788 O O . ARG A 1 105 ? 5.364 36.626 -6.788 1.00 39.99 105 ARG A O 1
ATOM 796 N N . GLY A 1 106 ? 6.499 35.487 -8.350 1.00 38.59 106 GLY A N 1
ATOM 797 C CA . GLY A 1 106 ? 7.650 36.350 -8.319 1.00 39.76 106 GLY A CA 1
ATOM 798 C C . GLY A 1 106 ? 8.843 35.747 -7.614 1.00 42.71 106 GLY A C 1
ATOM 799 O O . GLY A 1 106 ? 9.979 36.181 -7.858 1.00 42.18 106 GLY A O 1
ATOM 800 N N . THR A 1 107 ? 8.613 34.753 -6.757 1.00 43.69 107 THR A N 1
ATOM 801 C CA . THR A 1 107 ? 9.675 34.085 -6.024 1.00 42.11 107 THR A CA 1
ATOM 802 C C . THR A 1 107 ? 10.149 32.864 -6.790 1.00 39.61 107 THR A C 1
ATOM 803 O O . THR A 1 107 ? 9.384 32.233 -7.526 1.00 38.03 107 THR A O 1
ATOM 807 N N . GLU A 1 108 ? 11.427 32.531 -6.608 1.00 39.21 108 GLU A N 1
ATOM 808 C CA . GLU A 1 108 ? 11.936 31.305 -7.204 1.00 39.39 108 GLU A CA 1
ATOM 809 C C . GLU A 1 108 ? 11.190 30.091 -6.661 1.00 37.28 108 GLU A C 1
ATOM 810 O O . GLU A 1 108 ? 10.945 29.128 -7.400 1.00 32.55 108 GLU A O 1
ATOM 816 N N . GLU A 1 109 ? 10.766 30.146 -5.393 1.00 36.74 109 GLU A N 1
ATOM 817 C CA . GLU A 1 109 ? 10.011 29.035 -4.817 1.00 37.33 109 GLU A CA 1
ATOM 818 C C . GLU A 1 109 ? 8.707 28.783 -5.576 1.00 33.81 109 GLU A C 1
ATOM 819 O O . GLU A 1 109 ? 8.353 27.629 -5.853 1.00 29.99 109 GLU A O 1
ATOM 825 N N . PHE A 1 110 ? 7.973 29.850 -5.915 1.00 33.65 110 PHE A N 1
ATOM 826 C CA . PHE A 1 110 ? 6.772 29.700 -6.738 1.00 32.41 110 PHE A CA 1
ATOM 827 C C . PHE A 1 110 ? 7.103 29.080 -8.089 1.00 27.81 110 PHE A C 1
ATOM 828 O O . PHE A 1 110 ? 6.439 28.135 -8.541 1.00 28.37 110 PHE A O 1
ATOM 836 N N . ALA A 1 111 ? 8.106 29.633 -8.769 1.00 29.77 111 ALA A N 1
ATOM 837 C CA . ALA A 1 111 ? 8.432 29.165 -10.111 1.00 31.66 111 ALA A CA 1
ATOM 838 C C . ALA A 1 111 ? 8.808 27.687 -10.106 1.00 28.29 111 ALA A C 1
ATOM 839 O O . ALA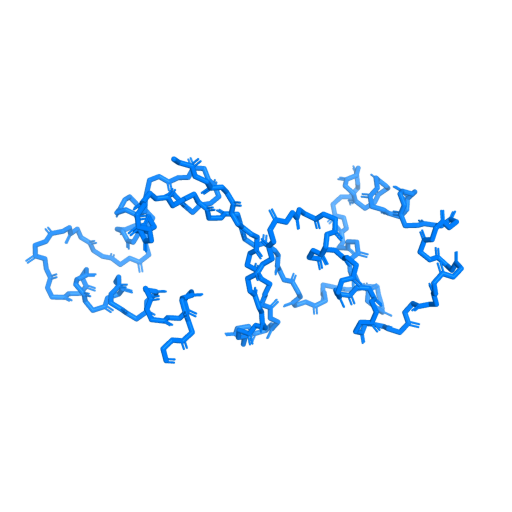 A 1 111 ? 8.359 26.923 -10.969 1.00 24.48 111 ALA A O 1
ATOM 841 N N . GLU A 1 112 ? 9.617 27.259 -9.131 1.00 26.26 112 GLU A N 1
ATOM 842 C CA . GLU A 1 112 ? 10.027 25.862 -9.093 1.00 27.93 112 GLU A CA 1
ATOM 843 C C . GLU A 1 112 ? 8.862 24.954 -8.732 1.00 25.50 112 GLU A C 1
ATOM 844 O O . GLU A 1 112 ? 8.741 23.854 -9.274 1.00 28.15 112 GLU A O 1
ATOM 850 N N . THR A 1 113 ? 7.980 25.400 -7.839 1.00 24.93 113 THR A N 1
ATOM 851 C CA . THR A 1 113 ? 6.854 24.563 -7.424 1.00 26.40 113 THR A CA 1
ATOM 852 C C . THR A 1 113 ? 5.879 24.337 -8.576 1.00 23.66 113 THR A C 1
ATOM 853 O O . THR A 1 113 ? 5.460 23.204 -8.840 1.00 20.08 113 THR A O 1
ATOM 857 N N . LYS A 1 114 ? 5.520 25.407 -9.290 1.00 25.18 114 LYS A N 1
ATOM 858 C CA . LYS A 1 114 ? 4.650 25.262 -10.451 1.00 22.11 114 LYS A CA 1
ATOM 859 C C . LYS A 1 114 ? 5.340 24.458 -11.553 1.00 18.53 114 LYS A C 1
ATOM 860 O O . LYS A 1 114 ? 4.709 23.635 -12.224 1.00 16.52 114 LYS A O 1
ATOM 866 N N . ARG A 1 115 ? 6.636 24.681 -11.751 1.00 21.85 115 ARG A N 1
ATOM 867 C CA . ARG A 1 115 ? 7.332 23.959 -12.811 1.00 21.64 115 ARG A CA 1
ATOM 868 C C . ARG A 1 115 ? 7.279 22.455 -12.587 1.00 20.65 115 ARG A C 1
ATOM 869 O O . ARG A 1 115 ? 7.028 21.685 -13.525 1.00 19.16 115 ARG A O 1
ATOM 877 N N . ARG A 1 116 ? 7.520 22.014 -11.353 1.00 21.73 116 ARG A N 1
ATOM 878 C CA . ARG A 1 116 ? 7.475 20.580 -11.073 1.00 21.84 116 ARG A CA 1
ATOM 879 C C . ARG A 1 116 ? 6.063 20.037 -11.240 1.00 20.84 116 ARG A C 1
ATOM 880 O O . ARG A 1 116 ? 5.866 18.970 -11.835 1.00 19.64 116 ARG A O 1
ATOM 888 N N . LEU A 1 117 ? 5.068 20.777 -10.743 1.00 22.03 117 LEU A N 1
ATOM 889 C CA . LEU A 1 117 ? 3.679 20.348 -10.869 1.00 21.14 117 LEU A CA 1
ATOM 890 C C . LEU A 1 117 ? 3.236 20.299 -12.324 1.00 22.28 117 LEU A C 1
ATOM 891 O O . LEU A 1 117 ? 2.527 19.369 -12.724 1.00 20.17 117 LEU A O 1
ATOM 896 N N . VAL A 1 118 ? 3.630 21.288 -13.134 1.00 20.94 118 VAL A N 1
ATOM 897 C CA . VAL A 1 118 ? 3.281 21.228 -14.554 1.00 20.22 118 VAL A CA 1
ATOM 898 C C . VAL A 1 118 ? 3.822 19.947 -15.169 1.00 21.31 118 VAL A C 1
ATOM 899 O O . VAL A 1 118 ? 3.080 19.180 -15.800 1.00 19.84 118 VAL A O 1
ATOM 903 N N . GLY A 1 119 ? 5.122 19.690 -14.982 1.00 19.88 119 GLY A N 1
ATOM 904 C CA . GLY A 1 119 ? 5.717 18.491 -15.549 1.00 23.77 119 GLY A CA 1
ATOM 905 C C . GLY A 1 119 ? 5.108 17.226 -14.973 1.00 24.71 119 GLY A C 1
ATOM 906 O O . GLY A 1 119 ? 4.920 16.235 -15.681 1.00 19.65 119 GLY A O 1
ATOM 907 N N . TYR A 1 120 ? 4.768 17.264 -13.680 1.00 23.26 120 TYR A N 1
ATOM 908 C CA . TYR A 1 120 ? 4.140 16.127 -13.020 1.00 22.50 120 TYR A CA 1
ATOM 909 C C . TYR A 1 120 ? 2.800 15.800 -13.657 1.00 19.58 120 TYR A C 1
ATOM 910 O O . TYR A 1 120 ? 2.551 14.653 -14.049 1.00 20.67 120 TYR A O 1
ATOM 919 N N . TYR A 1 121 ? 1.922 16.799 -13.774 1.00 19.50 121 TYR A N 1
ATOM 920 C CA . TYR A 1 121 ? 0.582 16.556 -14.308 1.00 22.14 121 TYR A CA 1
ATOM 921 C C . TYR A 1 121 ? 0.633 16.116 -15.768 1.00 21.38 121 TYR A C 1
ATOM 922 O O . TYR A 1 121 ? -0.085 15.193 -16.173 1.00 18.17 121 TYR A O 1
ATOM 931 N N . LEU A 1 122 ? 1.460 16.767 -16.576 1.00 19.79 122 LEU A N 1
ATOM 932 C CA . LEU A 1 122 ? 1.489 16.487 -18.007 1.00 22.61 122 LEU A CA 1
ATOM 933 C C . LEU A 1 122 ? 2.381 15.316 -18.388 1.00 22.45 122 LEU A C 1
ATOM 934 O O . LEU A 1 122 ? 2.473 15.004 -19.576 1.00 27.70 122 LEU A O 1
ATOM 939 N N . GLY A 1 123 ? 3.058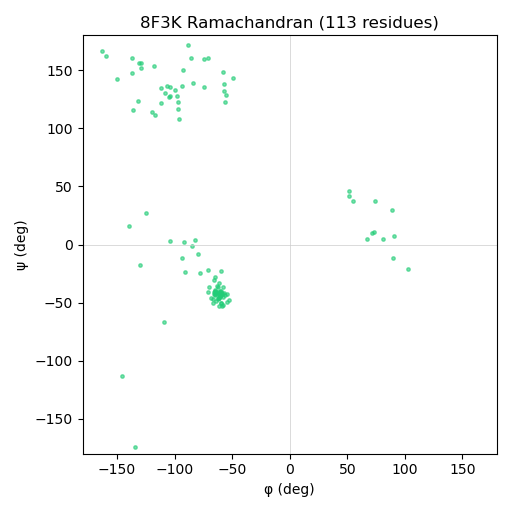 14.684 -17.434 1.00 21.95 123 GLY A N 1
ATOM 940 C CA . GLY A 1 123 ? 3.859 13.512 -17.745 1.00 23.32 123 GLY A CA 1
ATOM 941 C C . GLY A 1 123 ? 5.160 13.784 -18.471 1.00 28.42 123 GLY A C 1
ATOM 942 O O . GLY A 1 123 ? 5.547 12.996 -19.343 1.00 26.66 123 GLY A O 1
ATOM 943 N N . TRP A 1 124 ? 5.845 14.881 -18.142 1.00 24.72 124 TRP A N 1
ATOM 944 C CA . TRP A 1 124 ? 7.170 15.137 -18.702 1.00 29.51 124 TRP A CA 1
ATOM 945 C C . TRP A 1 124 ? 8.191 14.164 -18.113 1.00 31.76 124 TRP A C 1
ATOM 946 O O . TRP A 1 124 ? 7.880 13.449 -17.153 1.00 32.15 124 TRP A O 1
#

Secondary structure (DSSP, 8-state):
-EEEEEEEETTEEEEEESSHHHHHHHHHHHTT--HHHIIIIIHHHHHHHHHTT--TT-SSSS--SEEEEEEEEBTTB--BTTB-HHHHHHHHS--TTSHHHHHHHHHHHHHHHT-

Sequence (115 aa):
SETQYFVSHDGNRHDLFDTLEQAEHYILKKNGWTDGEIAEKWAFVKKEARKYGGDPFSSNGRHSLWFITELKLSDGVIEVDGQLFDDYVESISAERGTEEFAETKRRLVGYYLGW

Foldseek 3Di:
DAKWKWKAALLHGDDIHRDPVVNVVVLCVVLPDDPVCCVPPLVVLVVVCVVPVHASSDSDGHHRSMDIWMWDDDPLHTPINNHGLQVVLCVVFNHPPDPRSVVSVVVVSCRRVVD

Solvent-accessible surface area: 7370 Å² total

Nearest PDB structures (foldseek):
  8f3k-assembly1_A  TM=1.009E+00  e=4.308E-22  Neisseria chenwenguii
  8hj4-assembly1_C  TM=6.479E-01  e=4.500E-05  Simonsiella muelleri ATCC 29453
  6utf-assembly1_O  TM=2.550E-01  e=5.112E+00  Thermoplasma acidophilum
  9f9p-assembly1_T  TM=2.347E-01  e=8.324E+00  Trypanosoma cruzi

B-factor: mean 31.21, std 9.84, range [15.78, 79.4]